Protein AF-A0A528ILJ7-F1 (afdb_monomer)

Foldseek 3Di:
DQCQLVVLQVVQVVCVVVVHDDAREGEDEPVNCPDVNNVVSVVVCVVVVGRHHYHYPYPCDPPHHDPDDD

Nearest PDB structures (foldseek):
  8a45-assembly1_B  TM=9.424E-01  e=5.874E-07  Pseudomonas aeruginosa LESB58
  8a45-assembly1_D  TM=9.431E-01  e=6.752E-07  Pseudomonas aeruginosa LESB58
  8a5k-assembly2_E  TM=9.426E-01  e=1.099E-06  Pseudomonas aeruginosa LESB58
  8a5k-assembly1_F  TM=9.430E-01  e=1.557E-06  Pseudomonas aeruginosa LESB58
  8a5k-assembly2_B  TM=9.402E-01  e=1.557E-06  Pseudomonas aeruginosa LESB58

Radius of gyration: 13.49 Å; Cα contacts (8 Å, |Δi|>4): 91; chains: 1; bounding box: 31×22×35 Å

Sequence (70 aa):
SSTSISAGLGMAMARDLSGGRNNVIAVIGDGAMSAGMAYEAMNNAGALDARLIVILNDNDMSIAPPTGAM

pLDDT: mean 88.2, std 14.17, range [41.25, 97.94]

Mean predicted aligned error: 5.74 Å

Structure (mmCIF, N/CA/C/O backbone):
data_AF-A0A528ILJ7-F1
#
_entry.id   AF-A0A528ILJ7-F1
#
loop_
_atom_site.group_PDB
_atom_site.id
_atom_site.type_symbol
_atom_site.label_atom_id
_atom_site.label_alt_id
_atom_site.label_comp_id
_atom_site.label_asym_id
_atom_site.label_entity_id
_atom_site.label_seq_id
_atom_site.pdbx_PDB_ins_code
_atom_site.Cartn_x
_atom_site.Cartn_y
_atom_site.Cartn_z
_atom_site.occupancy
_atom_site.B_iso_or_equiv
_atom_site.auth_seq_id
_atom_site.auth_comp_id
_atom_site.auth_asym_id
_atom_site.auth_atom_id
_atom_site.pdbx_PDB_model_num
ATOM 1 N N . SER A 1 1 ? 10.345 3.893 -5.661 1.00 68.88 1 SER A N 1
ATOM 2 C CA . SER A 1 1 ? 10.368 3.939 -4.182 1.00 68.88 1 SER A CA 1
ATOM 3 C C . SER A 1 1 ? 9.317 2.978 -3.653 1.00 68.88 1 SER A C 1
ATOM 5 O O . SER A 1 1 ? 8.217 2.991 -4.190 1.00 68.88 1 SER A O 1
ATOM 7 N N . SER A 1 2 ? 9.644 2.143 -2.665 1.00 85.69 2 SER A N 1
ATOM 8 C CA . SER A 1 2 ? 8.802 1.048 -2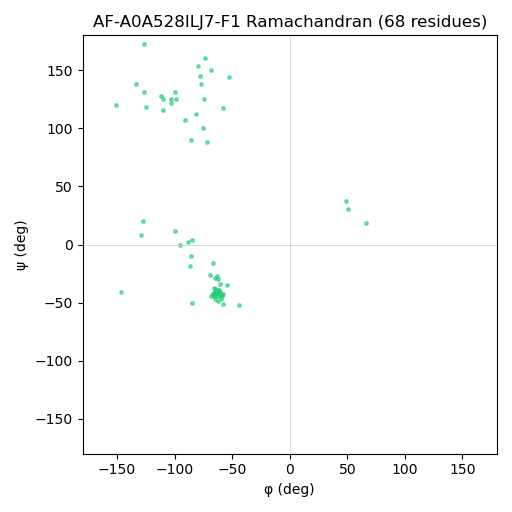.141 1.00 85.69 2 SER A CA 1
ATOM 9 C C . SER A 1 2 ? 8.057 1.381 -0.841 1.00 85.69 2 SER A C 1
ATOM 11 O O . SER A 1 2 ? 7.487 0.506 -0.197 1.00 85.69 2 SER A O 1
ATOM 13 N N . THR A 1 3 ? 8.047 2.655 -0.447 1.00 92.81 3 THR A N 1
ATOM 14 C CA . THR A 1 3 ? 7.536 3.113 0.855 1.00 92.81 3 THR A CA 1
ATOM 15 C C . THR A 1 3 ? 6.026 3.379 0.878 1.00 92.81 3 THR A C 1
ATOM 17 O O . THR A 1 3 ? 5.464 3.619 1.948 1.00 92.81 3 THR A O 1
ATOM 20 N N . SER A 1 4 ? 5.350 3.371 -0.280 1.00 94.19 4 SER A N 1
ATOM 21 C CA . SER A 1 4 ? 3.954 3.821 -0.398 1.00 94.19 4 SER A CA 1
ATOM 22 C C . SER A 1 4 ? 2.971 2.942 0.375 1.00 94.19 4 SER A C 1
ATOM 24 O O . SER A 1 4 ? 2.063 3.476 1.011 1.00 94.19 4 SER A O 1
ATOM 26 N N . ILE A 1 5 ? 3.172 1.620 0.393 1.00 95.69 5 ILE A N 1
ATOM 27 C CA . ILE A 1 5 ? 2.318 0.689 1.149 1.00 95.69 5 ILE A CA 1
ATOM 28 C C . ILE A 1 5 ? 2.515 0.886 2.656 1.00 95.69 5 ILE A C 1
ATOM 30 O O . ILE A 1 5 ? 1.532 0.992 3.383 1.00 95.69 5 ILE A O 1
ATOM 34 N N . SER A 1 6 ? 3.759 1.018 3.134 1.00 96.00 6 SER A N 1
ATOM 35 C CA . SER A 1 6 ? 4.050 1.260 4.557 1.00 96.00 6 SER A CA 1
ATOM 36 C C . SER A 1 6 ? 3.452 2.581 5.043 1.00 96.00 6 SER A C 1
ATOM 38 O O . SER A 1 6 ? 2.828 2.633 6.102 1.00 96.00 6 SER A O 1
ATOM 40 N N . ALA A 1 7 ? 3.594 3.648 4.251 1.00 96.94 7 ALA A N 1
ATOM 41 C CA . ALA A 1 7 ? 2.982 4.939 4.550 1.00 96.94 7 ALA A CA 1
ATOM 42 C C . ALA A 1 7 ? 1.445 4.853 4.529 1.00 96.94 7 ALA A C 1
ATOM 44 O O . ALA A 1 7 ? 0.783 5.387 5.419 1.00 96.94 7 ALA A O 1
ATOM 45 N N . GLY A 1 8 ? 0.880 4.141 3.548 1.00 97.19 8 GLY A N 1
ATOM 46 C CA . GLY A 1 8 ? -0.551 3.856 3.450 1.00 97.19 8 GLY A CA 1
ATOM 47 C C . GLY A 1 8 ? -1.087 3.109 4.670 1.00 97.19 8 GLY A C 1
ATOM 48 O O . GLY A 1 8 ? -2.109 3.500 5.225 1.00 97.19 8 GLY A O 1
ATOM 49 N N . LEU A 1 9 ? -0.373 2.091 5.147 1.00 97.12 9 LEU A N 1
ATOM 50 C CA . LEU A 1 9 ? -0.733 1.361 6.360 1.00 97.12 9 LEU A CA 1
ATOM 51 C C . LEU A 1 9 ? -0.770 2.288 7.582 1.00 97.12 9 LEU A C 1
ATOM 53 O O . LEU A 1 9 ? -1.761 2.297 8.309 1.00 97.12 9 LEU A O 1
ATOM 57 N N . GLY A 1 10 ? 0.254 3.126 7.773 1.00 97.25 10 GLY A N 1
ATOM 58 C CA . GLY A 1 10 ? 0.270 4.114 8.857 1.00 97.25 10 GLY A CA 1
ATOM 59 C C . GLY A 1 10 ? -0.918 5.081 8.792 1.00 97.25 10 GLY A C 1
ATOM 60 O O . GLY A 1 10 ? -1.570 5.339 9.803 1.00 97.25 10 GLY A O 1
ATOM 61 N N . MET A 1 11 ? -1.258 5.559 7.592 1.00 97.94 11 MET A N 1
ATOM 62 C CA . MET A 1 11 ? -2.432 6.409 7.372 1.00 97.94 11 MET A CA 1
ATOM 63 C C . MET A 1 11 ? -3.757 5.676 7.635 1.00 97.94 11 MET A C 1
ATOM 65 O O . MET A 1 11 ? -4.680 6.277 8.182 1.00 97.94 11 MET A O 1
ATOM 69 N N . ALA A 1 12 ? -3.864 4.391 7.285 1.00 97.75 12 ALA A N 1
ATOM 70 C CA . ALA A 1 12 ? -5.052 3.579 7.551 1.00 97.75 12 ALA A CA 1
ATOM 71 C C . ALA A 1 12 ? -5.268 3.382 9.059 1.00 97.75 12 ALA A C 1
ATOM 73 O O . ALA A 1 12 ? -6.371 3.610 9.551 1.00 97.75 12 ALA A O 1
ATOM 74 N N . MET A 1 13 ? -4.202 3.076 9.801 1.00 97.38 13 MET A N 1
ATOM 75 C CA . MET A 1 13 ? -4.255 2.963 11.262 1.00 97.38 13 MET A CA 1
ATOM 76 C C . MET A 1 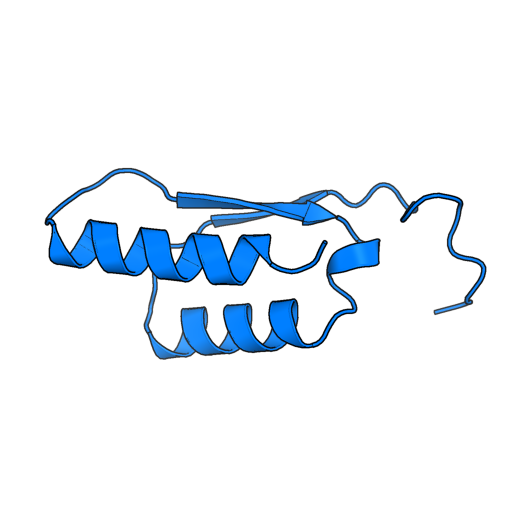13 ? -4.621 4.298 11.918 1.00 97.38 13 MET A C 1
ATOM 78 O O . MET A 1 13 ? -5.480 4.350 12.795 1.00 97.38 13 MET A O 1
ATOM 82 N N . ALA A 1 14 ? -4.016 5.402 11.469 1.00 97.81 14 ALA A N 1
ATOM 83 C CA . ALA A 1 14 ? -4.328 6.732 11.988 1.00 97.81 14 ALA A CA 1
ATOM 84 C C . ALA A 1 14 ? -5.790 7.132 11.732 1.00 97.81 14 ALA A C 1
ATOM 86 O O . ALA A 1 14 ? -6.431 7.716 12.609 1.00 97.81 14 ALA A O 1
ATOM 87 N N . ARG A 1 15 ? -6.337 6.792 10.556 1.00 97.69 15 ARG A N 1
ATOM 88 C CA . ARG A 1 15 ? -7.761 6.972 10.244 1.00 97.69 15 ARG A CA 1
ATOM 89 C C . ARG A 1 15 ? -8.631 6.223 11.247 1.00 97.69 15 ARG A C 1
ATOM 91 O O . ARG A 1 15 ? -9.551 6.833 11.787 1.00 97.69 15 ARG A O 1
ATOM 98 N N . ASP A 1 16 ? -8.359 4.941 11.475 1.00 96.00 16 ASP A N 1
ATOM 99 C CA . ASP A 1 16 ? -9.185 4.102 12.351 1.00 96.00 16 ASP A CA 1
ATOM 100 C C . ASP A 1 16 ? -9.156 4.615 13.793 1.00 96.00 16 ASP A C 1
ATOM 102 O O . ASP A 1 16 ? -10.207 4.768 14.415 1.00 96.00 16 ASP A O 1
ATOM 106 N N . LEU A 1 17 ? -7.977 5.016 14.281 1.00 96.88 17 LEU A N 1
ATOM 107 C CA . LEU A 1 17 ? -7.817 5.658 15.590 1.00 96.88 17 LEU A CA 1
ATOM 108 C C . LEU A 1 17 ? -8.567 6.993 15.701 1.00 96.88 17 LEU A C 1
ATOM 110 O O . LEU A 1 17 ? -9.013 7.363 16.783 1.00 96.88 17 LEU A O 1
ATOM 114 N N . SER A 1 18 ? -8.724 7.706 14.586 1.00 97.31 18 SER A N 1
ATOM 115 C CA . SER A 1 18 ? -9.445 8.981 14.524 1.00 97.31 18 SER A CA 1
ATOM 116 C C . SER A 1 18 ? -10.952 8.818 14.267 1.00 97.31 18 SER A C 1
ATOM 118 O O . SER A 1 18 ? -11.649 9.819 14.111 1.00 97.31 18 SER A O 1
ATOM 120 N N . GLY A 1 19 ? -11.473 7.586 14.167 1.00 96.56 19 GLY A N 1
ATOM 121 C CA . GLY A 1 19 ? -12.875 7.318 13.813 1.00 96.56 19 GLY A CA 1
ATOM 122 C C . GLY A 1 19 ? -13.244 7.718 12.377 1.00 96.56 19 GLY A C 1
ATOM 123 O O . GLY A 1 19 ? -14.422 7.898 12.056 1.00 96.56 19 GLY A O 1
ATOM 124 N N . GLY A 1 20 ? -12.244 7.898 11.511 1.00 97.12 20 GLY A N 1
ATOM 125 C CA . GLY A 1 20 ? -12.425 8.291 10.119 1.00 97.12 20 GLY A CA 1
ATOM 126 C C . GLY A 1 20 ? -12.977 7.158 9.253 1.00 97.12 20 GLY A C 1
ATOM 127 O O . GLY A 1 20 ? -12.894 5.979 9.585 1.00 97.12 20 GLY A O 1
ATOM 128 N N . ARG A 1 21 ? -13.540 7.516 8.095 1.00 95.88 21 ARG A N 1
ATOM 129 C CA . ARG A 1 21 ? -14.128 6.552 7.140 1.00 95.88 21 ARG A CA 1
ATOM 130 C C . ARG A 1 21 ? -13.622 6.714 5.709 1.00 95.88 21 ARG A C 1
ATOM 132 O O . ARG A 1 21 ? -14.158 6.098 4.790 1.00 95.88 21 ARG A O 1
ATOM 139 N N . ASN A 1 22 ? -12.617 7.559 5.503 1.00 97.00 22 ASN A N 1
ATOM 140 C CA . ASN A 1 22 ? -12.004 7.747 4.197 1.00 97.00 22 ASN A CA 1
ATOM 141 C C . ASN A 1 22 ? -11.223 6.495 3.766 1.00 97.00 22 ASN A C 1
ATOM 143 O O . ASN A 1 22 ? -10.686 5.744 4.580 1.00 97.00 22 ASN A O 1
ATOM 147 N N . ASN A 1 23 ? -11.143 6.274 2.458 1.00 97.44 23 ASN A N 1
ATOM 148 C CA . ASN A 1 23 ? -10.299 5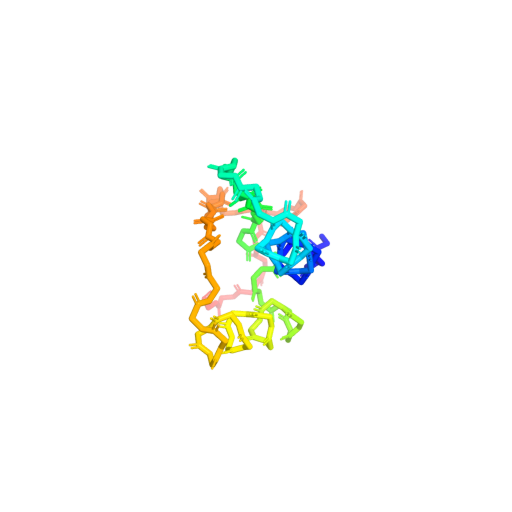.215 1.920 1.00 97.44 23 ASN A CA 1
ATOM 149 C C . ASN A 1 23 ? -8.838 5.673 1.920 1.00 97.44 23 ASN A C 1
ATOM 151 O O . ASN A 1 23 ? -8.550 6.845 1.671 1.00 97.44 23 ASN A O 1
ATOM 155 N N . VAL A 1 24 ? -7.929 4.736 2.172 1.00 97.69 24 VAL A N 1
ATOM 156 C CA . VAL A 1 24 ? -6.493 4.939 1.979 1.00 97.69 24 VAL A CA 1
ATOM 157 C C . VAL A 1 24 ? -6.074 4.078 0.801 1.00 97.69 24 VAL A C 1
ATOM 159 O O . VAL A 1 24 ? -6.369 2.882 0.778 1.00 97.69 24 VAL A O 1
ATOM 162 N N . ILE A 1 25 ? -5.456 4.713 -0.193 1.00 97.75 25 ILE A N 1
ATOM 163 C CA . ILE A 1 25 ? -5.087 4.087 -1.460 1.00 97.75 25 ILE A CA 1
ATOM 164 C C . ILE A 1 25 ? -3.588 4.294 -1.661 1.00 97.75 25 ILE A C 1
ATOM 166 O O . ILE A 1 25 ? -3.127 5.432 -1.741 1.00 97.75 25 ILE A O 1
ATOM 170 N N . ALA A 1 26 ? -2.835 3.202 -1.732 1.00 97.00 26 ALA A N 1
ATOM 171 C CA . ALA A 1 26 ? -1.420 3.209 -2.069 1.00 97.00 26 ALA A CA 1
ATOM 172 C C . ALA A 1 26 ? -1.246 2.751 -3.519 1.00 97.00 26 ALA A C 1
ATOM 174 O O . ALA A 1 26 ? -1.692 1.666 -3.883 1.00 97.00 26 ALA A O 1
ATOM 175 N N . VAL A 1 27 ? -0.581 3.567 -4.336 1.00 95.81 27 VAL A N 1
ATOM 176 C CA . VAL A 1 27 ? -0.163 3.174 -5.687 1.00 95.81 27 VAL A CA 1
ATOM 177 C C . VAL A 1 27 ? 1.312 2.790 -5.632 1.00 95.81 27 VAL A C 1
ATOM 179 O O . VAL A 1 27 ? 2.129 3.511 -5.047 1.00 95.81 27 VAL A O 1
ATOM 182 N N . ILE A 1 28 ? 1.659 1.643 -6.202 1.00 94.19 28 ILE A N 1
ATOM 183 C CA . ILE A 1 28 ? 3.029 1.133 -6.256 1.00 94.19 28 ILE A CA 1
ATOM 184 C C . ILE A 1 28 ? 3.337 0.639 -7.668 1.00 94.19 28 ILE A C 1
ATOM 186 O O . ILE A 1 28 ? 2.482 0.035 -8.302 1.00 94.19 28 ILE 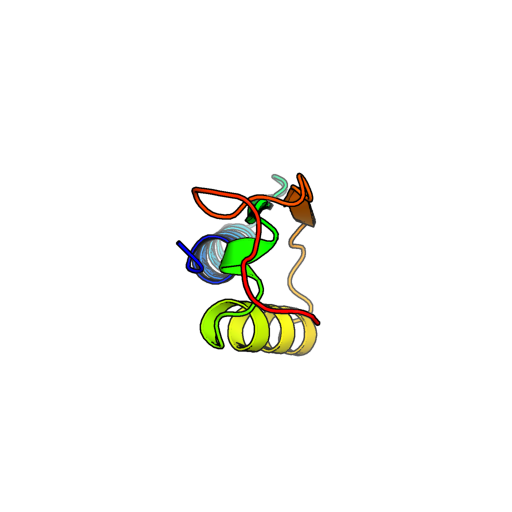A O 1
ATOM 190 N N . GLY A 1 29 ? 4.536 0.933 -8.172 1.00 92.50 29 GLY A N 1
ATOM 191 C CA . GLY A 1 29 ? 5.004 0.382 -9.447 1.00 92.50 29 GLY A CA 1
ATOM 192 C C . GLY A 1 29 ? 5.518 -1.051 -9.295 1.00 92.50 29 GLY A C 1
ATOM 193 O O . GLY A 1 29 ? 6.023 -1.408 -8.226 1.00 92.50 29 GLY A O 1
ATOM 194 N N . ASP A 1 30 ? 5.452 -1.829 -10.368 1.00 88.25 30 ASP A N 1
ATOM 195 C CA . ASP A 1 30 ? 6.067 -3.157 -10.534 1.00 88.25 30 ASP A CA 1
ATOM 196 C C . ASP A 1 30 ? 7.521 -3.226 -10.024 1.00 88.25 30 ASP A C 1
ATOM 198 O O . ASP A 1 30 ? 7.838 -4.022 -9.137 1.00 88.25 30 ASP A O 1
ATOM 202 N N . GLY A 1 31 ? 8.394 -2.310 -10.454 1.00 86.06 31 GLY A N 1
ATOM 203 C CA . GLY A 1 31 ? 9.800 -2.281 -10.039 1.00 86.06 31 GLY A CA 1
ATOM 204 C C . GLY A 1 31 ? 9.991 -2.045 -8.536 1.00 86.06 31 GLY A C 1
ATOM 205 O O . GLY A 1 31 ? 10.971 -2.498 -7.945 1.00 86.06 31 GLY A O 1
ATOM 206 N N . ALA A 1 32 ? 9.037 -1.371 -7.885 1.00 87.00 32 ALA A N 1
ATOM 207 C CA . ALA A 1 32 ? 9.074 -1.089 -6.453 1.00 87.00 32 ALA A CA 1
ATOM 208 C C . ALA A 1 32 ? 8.487 -2.219 -5.587 1.00 87.00 32 ALA A C 1
ATOM 210 O O . ALA A 1 32 ? 8.791 -2.260 -4.393 1.00 87.00 32 ALA A O 1
ATOM 211 N N . MET A 1 33 ? 7.692 -3.133 -6.158 1.00 87.25 33 MET A N 1
ATOM 212 C CA . MET A 1 33 ? 7.125 -4.286 -5.442 1.00 87.25 33 MET A CA 1
ATOM 213 C C . MET A 1 33 ? 8.175 -5.324 -5.052 1.00 87.25 33 MET A C 1
ATOM 215 O O . MET A 1 33 ? 7.998 -6.025 -4.062 1.00 87.25 33 MET A O 1
ATOM 219 N N . SER A 1 34 ? 9.286 -5.403 -5.788 1.00 82.81 34 SER A N 1
ATOM 220 C CA . SER A 1 34 ? 10.388 -6.329 -5.489 1.00 82.81 34 SER A CA 1
ATOM 221 C C . SER A 1 34 ? 11.123 -6.014 -4.177 1.00 82.81 34 SER A C 1
ATOM 223 O O . SER A 1 34 ? 11.847 -6.855 -3.646 1.00 82.81 34 SER A O 1
ATOM 225 N N . ALA A 1 35 ? 10.946 -4.811 -3.625 1.00 86.56 35 ALA A N 1
ATOM 226 C CA . ALA A 1 35 ? 11.616 -4.402 -2.401 1.00 86.56 35 ALA A CA 1
ATOM 227 C C . ALA A 1 35 ? 10.961 -5.015 -1.151 1.00 86.56 35 ALA A C 1
ATOM 229 O O . ALA A 1 35 ? 9.742 -4.966 -0.985 1.00 86.56 35 ALA A O 1
ATOM 230 N N . GLY A 1 36 ? 11.782 -5.480 -0.202 1.00 90.25 36 GLY A N 1
ATOM 231 C CA . GLY A 1 36 ? 11.313 -6.128 1.033 1.00 90.25 36 GLY A CA 1
ATOM 232 C C . GLY A 1 36 ? 10.314 -5.300 1.851 1.00 90.25 36 GLY A C 1
ATOM 233 O O . GLY A 1 36 ? 9.348 -5.847 2.368 1.00 90.25 36 GLY A O 1
ATOM 234 N N . MET A 1 37 ? 10.463 -3.971 1.877 1.00 92.19 37 MET A N 1
ATOM 235 C CA . MET A 1 37 ? 9.545 -3.078 2.597 1.00 92.19 37 MET A CA 1
ATOM 236 C C . MET A 1 37 ? 8.094 -3.157 2.089 1.00 92.19 37 MET A C 1
ATOM 238 O O . MET A 1 37 ? 7.162 -3.044 2.885 1.00 92.19 37 MET A O 1
ATOM 242 N N . ALA A 1 38 ? 7.887 -3.377 0.785 1.00 92.00 38 ALA A N 1
ATOM 243 C CA . ALA A 1 38 ? 6.548 -3.550 0.226 1.00 92.00 38 ALA A CA 1
ATOM 244 C C . ALA A 1 38 ? 5.909 -4.851 0.744 1.00 92.00 38 ALA A C 1
ATOM 246 O O . ALA A 1 38 ? 4.755 -4.846 1.172 1.00 92.00 38 ALA A O 1
ATOM 247 N N . TYR A 1 39 ? 6.685 -5.938 0.789 1.00 92.25 39 TYR A N 1
ATOM 248 C CA . TYR A 1 39 ? 6.252 -7.224 1.341 1.00 92.25 39 TYR A CA 1
ATOM 249 C C . TYR A 1 39 ? 5.967 -7.159 2.843 1.00 92.25 39 TYR A C 1
ATOM 251 O O . TYR A 1 39 ? 4.917 -7.623 3.287 1.00 92.25 39 TYR A O 1
ATOM 259 N N . GLU A 1 40 ? 6.858 -6.550 3.626 1.00 94.62 40 GLU A N 1
ATOM 260 C CA . GLU A 1 40 ? 6.669 -6.360 5.069 1.00 94.62 40 GLU A CA 1
ATOM 261 C C . GLU A 1 40 ? 5.409 -5.538 5.364 1.00 94.62 40 GLU A C 1
ATOM 263 O O . GLU A 1 40 ? 4.618 -5.894 6.237 1.00 94.62 40 GLU A O 1
ATOM 268 N N . ALA A 1 41 ? 5.173 -4.470 4.600 1.00 94.19 41 ALA A N 1
ATOM 269 C CA . ALA A 1 41 ? 3.989 -3.637 4.761 1.00 94.19 41 ALA A CA 1
ATOM 270 C C . ALA A 1 41 ? 2.690 -4.379 4.426 1.00 94.19 41 ALA A C 1
ATOM 272 O O . ALA A 1 41 ? 1.714 -4.237 5.161 1.00 94.19 41 ALA A O 1
ATOM 273 N N . MET A 1 42 ? 2.666 -5.181 3.355 1.00 93.75 42 MET A N 1
ATOM 274 C CA . MET A 1 42 ? 1.503 -6.009 3.015 1.00 93.75 42 MET A CA 1
ATOM 275 C C . MET A 1 42 ? 1.233 -7.081 4.075 1.00 93.75 42 MET A C 1
ATOM 277 O O . MET A 1 42 ? 0.079 -7.296 4.440 1.00 93.75 42 MET A O 1
ATOM 281 N N . ASN A 1 43 ? 2.283 -7.716 4.605 1.00 95.25 43 ASN A N 1
ATOM 282 C CA . ASN A 1 43 ? 2.149 -8.703 5.675 1.00 95.25 43 ASN A CA 1
ATOM 283 C C . ASN A 1 43 ? 1.560 -8.060 6.942 1.00 95.25 43 ASN A C 1
ATOM 285 O O . ASN A 1 43 ? 0.549 -8.528 7.465 1.00 95.25 43 ASN A O 1
ATOM 289 N N . ASN A 1 44 ? 2.103 -6.914 7.359 1.00 96.31 44 ASN A N 1
ATOM 290 C CA . ASN A 1 44 ? 1.577 -6.164 8.498 1.00 96.31 44 ASN A CA 1
ATOM 291 C C . ASN A 1 44 ? 0.133 -5.695 8.275 1.00 96.31 44 ASN A C 1
ATOM 293 O O . ASN A 1 44 ? -0.666 -5.748 9.205 1.00 96.31 44 ASN A O 1
ATOM 297 N N . ALA A 1 45 ? -0.224 -5.261 7.063 1.00 94.94 45 ALA A N 1
ATOM 298 C CA . ALA A 1 45 ? -1.597 -4.871 6.746 1.00 94.94 45 ALA A CA 1
ATOM 299 C C . ALA A 1 45 ? -2.578 -6.040 6.932 1.00 94.94 45 ALA A C 1
ATOM 301 O O . ALA A 1 45 ? -3.648 -5.842 7.504 1.00 94.94 45 ALA A O 1
ATOM 302 N N . GLY A 1 46 ? -2.191 -7.252 6.518 1.00 94.69 46 GLY A N 1
ATOM 303 C CA . GLY A 1 46 ? -2.972 -8.469 6.750 1.00 94.69 46 GLY A CA 1
ATOM 304 C C . GLY A 1 46 ? -3.067 -8.844 8.231 1.00 94.69 46 GLY A C 1
ATOM 305 O O . GLY A 1 46 ? -4.149 -9.164 8.713 1.00 94.69 46 GLY A O 1
ATOM 306 N N . ALA A 1 47 ? -1.963 -8.749 8.976 1.00 96.44 47 ALA A N 1
ATOM 307 C CA . ALA A 1 47 ? -1.941 -9.042 10.410 1.00 96.44 47 ALA A CA 1
ATOM 308 C C . ALA A 1 47 ? -2.798 -8.070 11.245 1.00 96.44 47 ALA A C 1
ATOM 310 O O . ALA A 1 47 ? -3.303 -8.447 12.301 1.00 96.44 47 ALA A O 1
ATOM 311 N N . LEU A 1 48 ? -2.952 -6.828 10.782 1.00 94.94 48 LEU A N 1
ATOM 312 C CA . LEU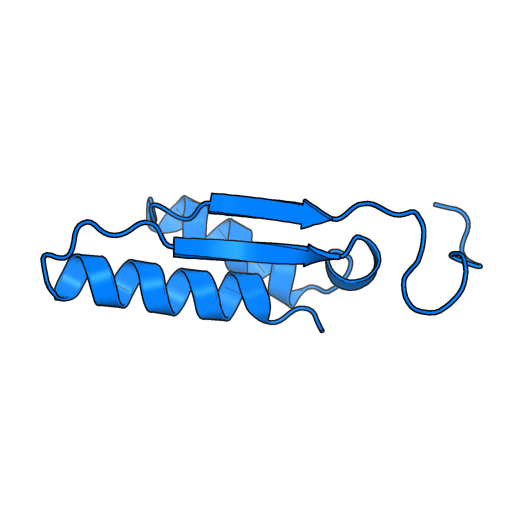 A 1 48 ? -3.710 -5.772 11.456 1.00 94.94 48 LEU A CA 1
ATOM 313 C C . LEU A 1 48 ? -5.161 -5.643 10.964 1.00 94.94 48 LEU A C 1
ATOM 315 O O . LEU A 1 48 ? -5.867 -4.763 11.449 1.00 94.94 48 LEU A O 1
ATOM 319 N N . ASP A 1 49 ? -5.590 -6.467 10.000 1.00 92.50 49 ASP A N 1
ATOM 320 C CA . ASP A 1 49 ? -6.880 -6.333 9.297 1.00 92.50 49 ASP A CA 1
ATOM 321 C C . ASP A 1 49 ? -7.127 -4.894 8.790 1.00 92.50 49 ASP A C 1
ATOM 323 O O . ASP A 1 49 ? -8.223 -4.330 8.845 1.00 92.50 49 ASP A O 1
ATOM 327 N N . ALA A 1 50 ? -6.054 -4.242 8.335 1.00 94.31 50 ALA A N 1
ATOM 328 C CA . ALA A 1 50 ? -6.093 -2.834 7.983 1.00 94.31 50 ALA A CA 1
ATOM 329 C C . ALA A 1 50 ? -6.830 -2.634 6.655 1.00 94.31 50 ALA A C 1
ATOM 331 O O . ALA A 1 50 ? -6.433 -3.154 5.610 1.00 94.31 5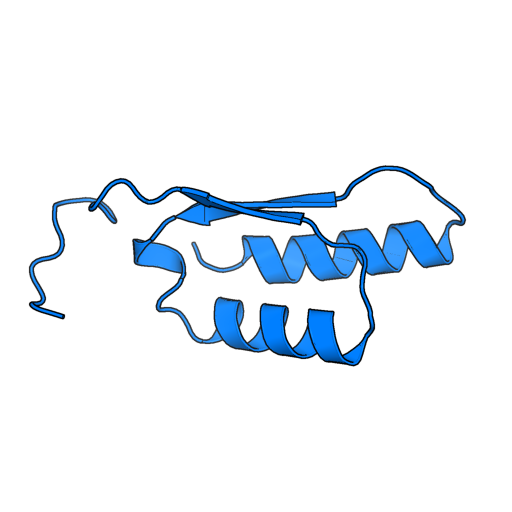0 ALA A O 1
ATOM 332 N N . ARG A 1 51 ? -7.860 -1.780 6.652 1.00 94.25 51 ARG A N 1
ATOM 333 C CA . ARG A 1 51 ? -8.552 -1.389 5.414 1.00 94.25 51 ARG A CA 1
ATOM 334 C C . ARG A 1 51 ? -7.671 -0.458 4.568 1.00 94.25 51 ARG A C 1
ATOM 336 O O . ARG A 1 51 ? -7.766 0.771 4.681 1.00 94.25 51 ARG A O 1
ATOM 343 N N . LEU A 1 52 ? -6.848 -1.055 3.710 1.00 96.81 52 LEU A N 1
ATOM 344 C CA . LEU A 1 52 ? -5.931 -0.412 2.768 1.00 96.81 52 LEU A CA 1
ATOM 345 C C . LEU A 1 52 ? -6.184 -0.943 1.350 1.00 96.81 52 LEU A C 1
ATOM 347 O O . LEU A 1 52 ? -6.248 -2.149 1.137 1.00 96.81 52 LEU A O 1
ATOM 351 N N . ILE A 1 53 ? -6.310 -0.044 0.373 1.00 97.44 53 ILE A N 1
ATOM 352 C CA . ILE A 1 53 ? -6.405 -0.408 -1.045 1.00 97.44 53 ILE A CA 1
ATOM 353 C C . ILE A 1 53 ? -5.021 -0.234 -1.659 1.00 97.44 53 ILE A C 1
ATOM 355 O O . ILE A 1 53 ? -4.443 0.850 -1.580 1.00 97.44 53 ILE A O 1
ATOM 359 N N . VAL A 1 54 ? -4.500 -1.281 -2.289 1.00 96.00 54 VAL A N 1
ATOM 360 C CA . VAL A 1 54 ? -3.225 -1.229 -3.009 1.00 96.00 54 VAL A CA 1
ATOM 361 C C . VAL A 1 54 ? -3.501 -1.375 -4.497 1.00 96.00 54 VAL A C 1
ATOM 363 O O . VAL A 1 54 ? -4.188 -2.303 -4.918 1.00 96.00 54 VAL A O 1
ATOM 366 N N . ILE A 1 55 ? -2.976 -0.444 -5.287 1.00 96.62 55 ILE A N 1
ATOM 367 C CA . ILE A 1 55 ? -3.015 -0.483 -6.746 1.00 96.62 55 ILE A CA 1
ATOM 368 C C . ILE A 1 55 ? -1.596 -0.739 -7.232 1.00 96.62 55 ILE A C 1
ATOM 370 O O . ILE A 1 55 ? -0.706 0.092 -7.037 1.00 96.62 55 ILE A O 1
ATOM 374 N N . LEU A 1 56 ? -1.409 -1.885 -7.878 1.00 94.19 56 LEU A N 1
ATOM 375 C CA . LEU A 1 56 ? -0.198 -2.183 -8.623 1.00 94.19 56 LEU A CA 1
ATOM 376 C C . LEU A 1 56 ? -0.292 -1.517 -9.999 1.00 94.19 56 LEU A C 1
ATOM 378 O O . LEU A 1 56 ? -1.136 -1.882 -10.814 1.00 94.19 56 LEU A O 1
ATOM 382 N N . ASN A 1 57 ? 0.555 -0.521 -10.233 1.00 93.00 57 ASN A N 1
ATOM 383 C CA . ASN A 1 57 ? 0.794 0.039 -11.553 1.00 93.00 57 ASN A CA 1
ATOM 384 C C . ASN A 1 57 ? 1.862 -0.803 -12.245 1.00 93.00 57 ASN A C 1
ATOM 386 O O . ASN A 1 57 ? 3.056 -0.545 -12.091 1.00 93.00 57 ASN A O 1
ATOM 390 N N . ASP A 1 58 ? 1.398 -1.81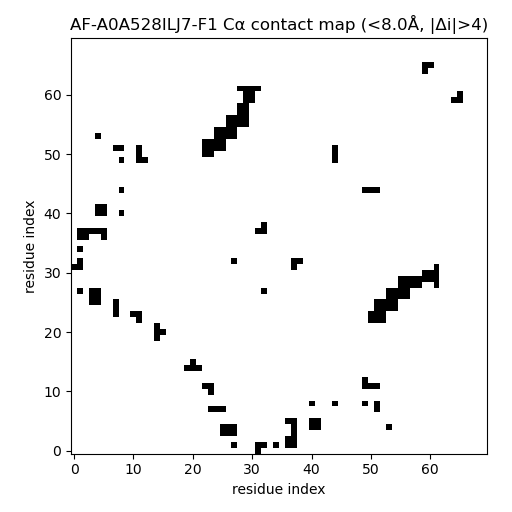6 -12.959 1.00 90.00 58 ASP A N 1
ATOM 391 C CA . ASP A 1 58 ? 2.242 -2.691 -13.752 1.00 90.00 58 ASP A CA 1
ATOM 392 C C . ASP A 1 58 ? 2.351 -2.145 -15.177 1.00 90.00 58 ASP A C 1
ATOM 394 O O . ASP A 1 58 ? 1.375 -2.132 -15.932 1.00 90.00 58 ASP A O 1
ATOM 398 N N . ASN A 1 59 ? 3.511 -1.590 -15.509 1.00 88.00 59 ASN A N 1
ATOM 399 C CA . ASN A 1 59 ? 3.807 -1.023 -16.821 1.00 88.00 59 ASN A CA 1
ATOM 400 C C . ASN A 1 59 ? 5.105 -1.591 -17.418 1.00 88.00 59 ASN A C 1
ATOM 402 O O . ASN A 1 59 ? 5.675 -0.942 -18.299 1.00 88.00 59 ASN A O 1
ATOM 406 N N . ASP A 1 60 ? 5.559 -2.759 -16.940 1.00 79.44 60 ASP A N 1
ATOM 407 C CA . ASP A 1 60 ? 6.797 -3.445 -17.344 1.00 79.44 60 ASP A CA 1
ATOM 408 C C . ASP A 1 60 ? 8.047 -2.539 -17.314 1.00 79.44 60 ASP A C 1
ATOM 410 O O . ASP A 1 60 ? 8.967 -2.677 -18.129 1.00 79.44 60 ASP A O 1
ATOM 414 N N . MET A 1 61 ? 8.092 -1.546 -16.420 1.00 64.94 61 MET A N 1
ATOM 415 C CA . MET A 1 61 ? 9.152 -0.537 -16.399 1.00 64.94 61 MET A CA 1
ATOM 416 C C . MET A 1 61 ? 9.424 0.012 -14.997 1.00 64.94 61 MET A C 1
ATOM 418 O O . MET A 1 61 ? 8.617 0.735 -14.422 1.00 64.94 61 MET A O 1
ATOM 422 N N . SER A 1 62 ? 10.662 -0.150 -14.508 1.00 61.53 62 SER A N 1
ATOM 423 C CA . SER A 1 62 ? 11.104 0.539 -13.283 1.00 61.53 62 SER A CA 1
ATOM 424 C C . SER A 1 62 ? 11.620 1.965 -13.550 1.00 61.53 62 SER A C 1
ATOM 426 O O . SER A 1 62 ? 11.235 2.898 -12.850 1.00 61.53 62 SER A O 1
ATOM 428 N N . ILE A 1 63 ? 12.531 2.117 -14.520 1.00 59.03 63 ILE A N 1
ATOM 429 C CA . ILE A 1 63 ? 13.100 3.383 -15.056 1.00 59.03 63 ILE A CA 1
ATOM 430 C C . ILE A 1 63 ? 13.389 3.181 -16.556 1.00 59.03 63 ILE A C 1
ATOM 432 O O . ILE A 1 63 ? 13.110 4.048 -17.377 1.00 59.03 63 ILE A O 1
ATOM 436 N N . ALA A 1 64 ? 13.913 2.002 -16.895 1.00 57.16 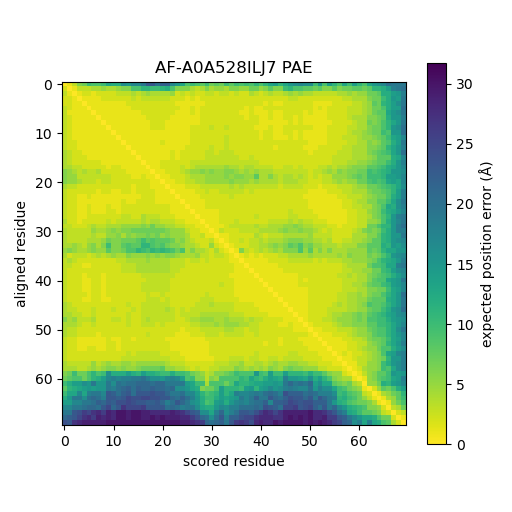64 ALA A N 1
ATOM 437 C CA . ALA A 1 64 ? 13.971 1.389 -18.220 1.00 57.16 64 ALA A CA 1
ATOM 438 C C . ALA A 1 64 ? 13.350 -0.028 -18.112 1.00 57.16 64 ALA A C 1
ATOM 440 O O . ALA A 1 64 ? 13.063 -0.450 -16.980 1.00 57.16 64 ALA A O 1
ATOM 441 N N . PRO A 1 65 ? 13.138 -0.757 -19.227 1.00 56.88 65 PRO A N 1
ATOM 442 C CA . PRO A 1 65 ? 12.633 -2.127 -19.181 1.00 56.88 65 PRO A CA 1
ATOM 443 C C . PRO A 1 65 ? 13.486 -2.997 -18.248 1.00 56.88 65 PRO A C 1
ATOM 445 O O . PRO A 1 65 ? 14.708 -2.805 -18.198 1.00 56.88 65 PRO A O 1
ATOM 448 N N . PRO A 1 66 ? 12.883 -3.940 -17.509 1.00 58.16 66 PRO A N 1
ATOM 449 C CA . PRO A 1 66 ? 13.626 -4.830 -16.633 1.00 58.16 66 PRO A CA 1
ATOM 450 C C . PRO A 1 66 ? 14.667 -5.609 -17.450 1.00 58.16 66 PRO A C 1
ATOM 452 O O . PRO A 1 66 ? 14.341 -6.366 -18.357 1.00 58.16 66 PRO A O 1
ATOM 455 N N . THR A 1 67 ? 15.954 -5.417 -17.14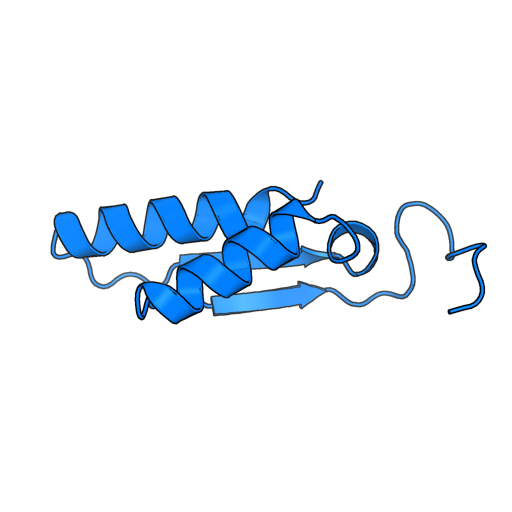3 1.00 62.00 67 THR A N 1
ATOM 456 C CA . THR A 1 67 ? 17.060 -6.184 -17.751 1.00 62.00 67 THR A CA 1
ATOM 457 C C . THR A 1 67 ? 17.322 -7.509 -17.028 1.00 62.00 67 THR A C 1
ATOM 459 O O . THR A 1 67 ? 18.288 -8.203 -17.338 1.00 62.00 67 THR A O 1
ATOM 462 N N . GLY A 1 68 ? 16.501 -7.846 -16.032 1.00 55.69 68 GLY A N 1
ATOM 463 C CA . GLY A 1 68 ? 16.511 -9.133 -15.350 1.00 55.69 68 GLY A CA 1
ATOM 464 C C . GLY A 1 68 ? 15.346 -9.975 -15.846 1.00 55.69 68 GLY A C 1
ATOM 465 O O . GLY A 1 68 ? 14.204 -9.544 -15.748 1.00 55.69 68 GLY A O 1
ATOM 466 N N . ALA A 1 69 ? 15.641 -11.157 -16.381 1.00 45.34 69 ALA A N 1
ATOM 467 C CA . ALA A 1 69 ? 14.626 -12.154 -16.682 1.00 45.34 69 ALA A CA 1
ATOM 468 C C . ALA A 1 69 ? 14.175 -12.818 -15.376 1.00 45.34 69 ALA A C 1
ATOM 470 O O . ALA A 1 69 ? 14.899 -13.676 -14.877 1.00 45.34 69 ALA A O 1
ATOM 471 N N . MET A 1 70 ? 13.029 -12.389 -14.845 1.00 41.25 70 MET A N 1
ATOM 472 C CA . MET A 1 70 ? 12.080 -13.137 -14.005 1.00 41.25 70 MET A CA 1
ATOM 473 C C . MET A 1 70 ? 10.738 -12.411 -14.044 1.00 41.25 70 MET A C 1
ATOM 475 O O . MET A 1 70 ? 10.766 -11.170 -13.893 1.00 41.25 70 MET A O 1
#

Secondary structure (DSSP, 8-state):
---HHHHHHHHHHHHHHTT-----EEEEEHHHHTSHHHHHHHHHHHHTT---EEEEE--S-SSSS--S--

Solvent-accessible surface area (backbone atoms only — not comparable to full-atom values): 4130 Å² total; per-residue (Å²): 120,36,57,42,47,41,52,31,48,54,51,32,53,54,32,57,78,67,72,52,85,78,86,31,75,22,69,41,46,54,58,22,56,77,37,64,59,28,52,53,29,52,52,50,32,61,77,64,71,50,73,64,45,77,44,78,50,74,73,76,51,66,89,55,67,71,90,61,96,124